Protein AF-Q2RU77-F1 (afdb_monomer)

Organism: Rhodospirillum rubrum (strain ATCC 11170 / ATH 1.1.1 / DSM 467 / LMG 4362 / NCIMB 8255 / S1) (NCBI:txid269796)

InterPro domains:
  IPR004291 Transposase IS66, central domain [PF03050] (5-109)

Mean predicted aligned error: 4.93 Å

Secondary structure (DSSP, 8-state):
-EE-SS-EE----SS--HHHHHHHHTT---SEEEE-S-GGGTTSSSEEEE-HHHHHHHHHHHHHTT--SHHHHHHHHHHHHHHHHTTGGGS-HHHHHHHHHHHHHHHHHHHHS--SSHHHHHHHHHHHHHHS------

Nearest PDB structures (foldseek):
  8gl8-assembly1_G  TM=4.871E-01  e=8.731E+00  Flavobacterium johnsoniae

pLDDT: mean 91.07, std 12.66, range [32.06, 98.56]

Sequence (138 aa):
MFISDQAVLHEIAPRRAKSVAETMLNGHRPEIWVSDRYAGQQDLARVHQVCLAHVLRDVQYAIDSGDTVVAPKIRDHLRWAIRVGKRRSDLKNSTLAAYAAKAERRLDALVGHPAAHPAGRLLQRQIKAWGAPSSSSS

Structure (mmCIF, N/CA/C/O backbone):
data_AF-Q2RU77-F1
#
_entry.id   AF-Q2RU77-F1
#
loop_
_atom_site.group_PDB
_atom_site.id
_atom_site.type_symbol
_atom_site.label_atom_id
_atom_site.label_alt_id
_atom_site.label_comp_id
_atom_site.label_asym_id
_atom_site.label_entity_id
_atom_site.label_seq_id
_atom_site.pdbx_PDB_ins_code
_atom_site.Cartn_x
_atom_site.Cartn_y
_atom_site.Cartn_z
_atom_site.occupancy
_atom_site.B_iso_or_equiv
_atom_site.auth_seq_id
_atom_site.auth_comp_id
_atom_site.auth_asym_id
_atom_site.auth_atom_id
_atom_site.pdbx_PDB_model_num
ATOM 1 N N . MET A 1 1 ? -19.711 -2.201 -3.505 1.00 88.38 1 MET A N 1
ATOM 2 C CA . MET A 1 1 ? -19.772 -2.921 -2.218 1.00 88.38 1 MET A CA 1
ATOM 3 C C . MET A 1 1 ? -19.088 -2.067 -1.173 1.00 88.38 1 MET A C 1
ATOM 5 O O . MET A 1 1 ? -17.966 -1.633 -1.411 1.00 88.38 1 MET A O 1
ATOM 9 N N . PHE A 1 2 ? -19.766 -1.837 -0.059 1.00 92.2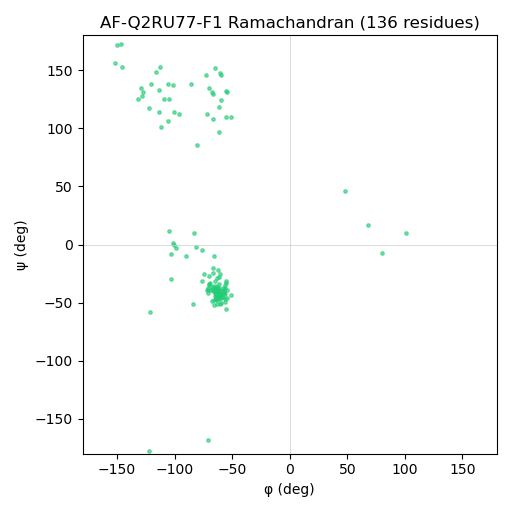5 2 PHE A N 1
ATOM 10 C CA . PHE A 1 2 ? -19.243 -1.162 1.120 1.00 92.25 2 PHE A CA 1
ATOM 11 C C . PHE A 1 2 ? -19.336 -2.130 2.296 1.00 92.25 2 PHE A C 1
ATOM 13 O O . PHE A 1 2 ? -20.323 -2.856 2.405 1.00 92.25 2 PHE A O 1
ATOM 20 N N . ILE A 1 3 ? -18.304 -2.178 3.133 1.00 93.06 3 ILE A N 1
ATOM 21 C CA . ILE A 1 3 ? -18.224 -3.109 4.261 1.00 93.06 3 ILE A CA 1
ATOM 22 C C . ILE A 1 3 ? -17.890 -2.315 5.518 1.00 93.06 3 ILE A C 1
ATOM 24 O O . ILE A 1 3 ? -16.972 -1.494 5.501 1.00 93.06 3 ILE A O 1
ATOM 28 N N . SER A 1 4 ? -18.602 -2.613 6.598 1.00 92.56 4 SER A N 1
ATOM 29 C CA . SER A 1 4 ? -18.219 -2.294 7.968 1.00 92.56 4 SER A CA 1
ATOM 30 C C . SER A 1 4 ? -18.140 -3.578 8.798 1.00 92.56 4 SER A C 1
ATOM 32 O O . SER A 1 4 ? -18.335 -4.685 8.298 1.00 92.56 4 SER A O 1
ATOM 34 N N . ASP A 1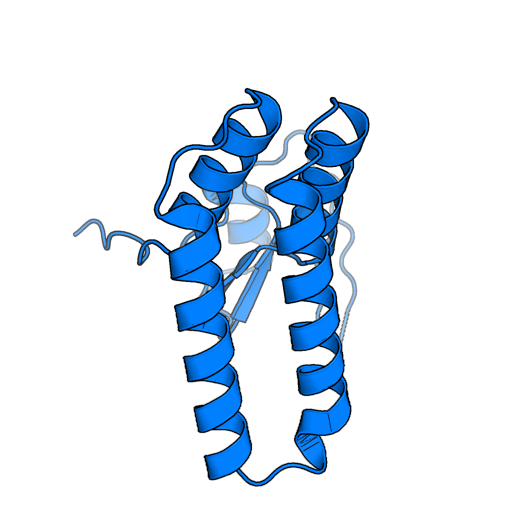 5 ? -17.844 -3.432 10.080 1.00 91.94 5 ASP A N 1
ATOM 35 C CA . ASP A 1 5 ? -17.956 -4.495 11.077 1.00 91.94 5 ASP A CA 1
ATOM 36 C C . ASP A 1 5 ? -19.411 -4.937 11.333 1.00 91.94 5 ASP A C 1
ATOM 38 O O . ASP A 1 5 ? -19.630 -6.042 11.820 1.00 91.94 5 ASP A O 1
ATOM 42 N N . GLN A 1 6 ? -20.395 -4.101 10.981 1.00 93.75 6 GLN A N 1
ATOM 43 C CA . GLN A 1 6 ? -21.821 -4.354 11.216 1.00 93.75 6 GLN A CA 1
ATOM 44 C C . GLN A 1 6 ? -22.585 -4.803 9.966 1.00 93.75 6 GLN A C 1
ATOM 46 O O . GLN A 1 6 ? -23.592 -5.500 10.076 1.00 93.75 6 GLN A O 1
ATOM 51 N N . ALA A 1 7 ? -22.163 -4.376 8.772 1.00 93.69 7 ALA A N 1
ATOM 52 C CA . ALA A 1 7 ? -22.956 -4.575 7.565 1.00 93.69 7 ALA A CA 1
ATOM 53 C C . ALA A 1 7 ? -22.119 -4.672 6.288 1.00 93.69 7 ALA A C 1
ATOM 55 O O . ALA A 1 7 ? -21.022 -4.123 6.171 1.00 93.69 7 ALA A O 1
ATOM 56 N N . VAL A 1 8 ? -22.711 -5.320 5.283 1.00 95.94 8 VAL A N 1
ATOM 57 C CA . VAL A 1 8 ? -22.222 -5.322 3.904 1.00 95.94 8 VAL A CA 1
ATOM 58 C C . VAL A 1 8 ? -23.320 -4.777 2.999 1.00 95.94 8 VAL A C 1
ATOM 60 O O . VAL A 1 8 ? -24.383 -5.379 2.868 1.00 95.94 8 VAL A O 1
ATOM 63 N N . LEU A 1 9 ? -23.049 -3.650 2.342 1.00 93.81 9 LEU A N 1
ATOM 64 C CA . LEU A 1 9 ? -23.961 -3.014 1.397 1.00 93.81 9 LEU A CA 1
ATOM 65 C C . LEU A 1 9 ? -23.495 -3.250 -0.041 1.00 93.81 9 LEU A C 1
ATOM 67 O O . LEU A 1 9 ? -22.376 -2.894 -0.430 1.00 93.81 9 LEU A O 1
ATOM 71 N N . HIS A 1 10 ? -24.386 -3.804 -0.856 1.00 93.44 10 HIS A N 1
ATOM 72 C CA . HIS A 1 10 ? -24.195 -3.951 -2.292 1.00 93.44 10 HIS A CA 1
ATOM 73 C C . HIS A 1 10 ? -25.054 -2.928 -3.026 1.00 93.44 10 HIS A C 1
ATOM 75 O O . HIS A 1 10 ? -26.266 -3.075 -3.119 1.00 93.44 10 HIS A O 1
ATOM 81 N N . GLU A 1 11 ? -24.404 -1.903 -3.563 1.00 90.31 11 GLU A N 1
ATOM 82 C CA . GLU A 1 11 ? -25.032 -0.923 -4.440 1.00 90.31 11 GLU A CA 1
ATOM 83 C C . GLU A 1 11 ? -24.520 -1.135 -5.866 1.00 90.31 11 GLU A C 1
ATOM 85 O O . GLU A 1 11 ? -23.305 -1.167 -6.101 1.00 90.31 11 GLU A O 1
ATOM 90 N N . ILE A 1 12 ? -25.450 -1.313 -6.804 1.00 91.56 12 ILE A N 1
ATOM 91 C CA . 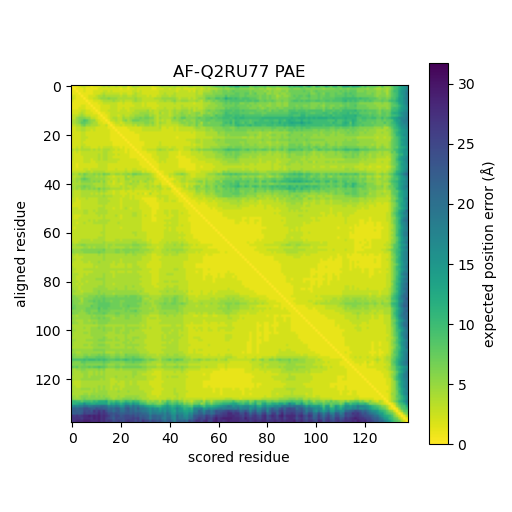ILE A 1 12 ? -25.157 -1.389 -8.233 1.00 91.56 12 ILE A CA 1
ATOM 92 C C . ILE A 1 12 ? -25.378 0.007 -8.806 1.00 91.56 12 ILE A C 1
ATOM 94 O O . ILE A 1 12 ? -26.507 0.484 -8.872 1.00 91.56 12 ILE A O 1
ATOM 98 N N . ALA A 1 13 ? -24.293 0.649 -9.231 1.00 90.38 13 ALA A N 1
ATOM 99 C CA . ALA A 1 13 ? -24.323 1.963 -9.859 1.00 90.38 13 ALA A CA 1
ATOM 100 C C . ALA A 1 13 ? -23.818 1.871 -11.312 1.00 90.38 13 ALA A C 1
ATOM 102 O O . ALA A 1 13 ? -22.909 1.082 -11.583 1.00 90.38 13 ALA A O 1
ATOM 103 N N . PRO A 1 14 ? -24.319 2.709 -12.243 1.00 90.69 14 PRO A N 1
ATOM 104 C CA . PRO A 1 14 ? -23.888 2.690 -13.648 1.00 90.69 14 PRO A CA 1
ATOM 105 C C . PRO A 1 14 ? -22.397 2.986 -13.845 1.00 90.69 14 PRO A C 1
ATOM 107 O O . PRO A 1 14 ? -21.800 2.607 -14.848 1.00 90.69 14 PRO A O 1
ATOM 110 N N . ARG A 1 15 ? -21.793 3.709 -12.899 1.00 86.69 15 ARG A N 1
ATOM 111 C CA . ARG A 1 15 ? -20.384 4.091 -12.927 1.00 86.69 15 ARG A CA 1
ATOM 112 C C . ARG A 1 15 ? -19.804 4.111 -11.530 1.00 86.69 15 ARG A C 1
ATOM 114 O O . ARG A 1 15 ? -20.480 4.415 -10.549 1.00 86.69 15 ARG A O 1
ATOM 121 N N . ARG A 1 16 ? -18.497 3.891 -11.471 1.00 83.69 16 ARG A N 1
ATOM 122 C CA . ARG A 1 16 ? -17.713 4.058 -10.258 1.00 83.69 16 ARG A CA 1
ATOM 123 C C . ARG A 1 16 ? -17.377 5.534 -10.048 1.00 83.69 16 ARG A C 1
ATOM 125 O O . ARG A 1 16 ? -16.333 6.007 -10.486 1.00 83.69 16 ARG A O 1
ATOM 132 N N . ALA A 1 17 ? -18.290 6.259 -9.416 1.00 88.06 17 ALA A N 1
ATOM 133 C CA . ALA A 1 17 ? -18.156 7.689 -9.178 1.00 88.06 17 ALA A CA 1
ATOM 134 C C . ALA A 1 17 ? -18.001 8.027 -7.696 1.00 88.06 17 ALA A C 1
ATOM 136 O O . ALA A 1 17 ? -18.534 7.321 -6.842 1.00 88.06 17 ALA A O 1
ATOM 137 N N . LYS A 1 18 ? -17.329 9.150 -7.411 1.00 88.94 18 LYS A N 1
ATOM 138 C CA . LYS A 1 18 ? -17.230 9.725 -6.060 1.00 88.94 18 LYS A CA 1
ATOM 139 C C . LYS A 1 18 ? -18.604 9.880 -5.398 1.00 88.94 18 LYS A C 1
ATOM 141 O O . LYS A 1 18 ? -18.772 9.452 -4.261 1.00 88.94 18 LYS A O 1
ATOM 146 N N . SER A 1 19 ? -19.588 10.361 -6.160 1.00 91.31 19 SER A N 1
ATOM 147 C CA . SER A 1 19 ? -20.959 10.579 -5.689 1.00 91.31 19 SER A CA 1
ATOM 148 C C . SER A 1 19 ? -21.609 9.330 -5.091 1.00 91.31 19 SER A C 1
ATOM 150 O O . SER A 1 19 ? -22.385 9.453 -4.161 1.00 91.31 19 SER A O 1
ATOM 152 N N . VAL A 1 20 ? -21.273 8.125 -5.570 1.00 92.56 20 VAL A N 1
ATOM 153 C CA . VAL A 1 20 ? -21.818 6.872 -5.013 1.00 92.56 20 VAL A CA 1
ATOM 154 C C . VAL A 1 20 ? -21.367 6.695 -3.562 1.00 92.56 20 VAL A C 1
ATOM 156 O O . VAL A 1 20 ? -22.164 6.380 -2.687 1.00 92.56 20 VAL A O 1
ATOM 159 N N . ALA A 1 21 ? -20.084 6.945 -3.285 1.00 92.31 21 ALA A N 1
ATOM 160 C CA . ALA A 1 21 ? -19.557 6.856 -1.929 1.00 92.31 21 ALA A CA 1
ATOM 161 C C . ALA A 1 21 ? -20.062 8.007 -1.042 1.00 92.31 21 ALA A C 1
ATOM 163 O O . ALA A 1 21 ? -20.396 7.768 0.110 1.00 92.31 21 ALA A O 1
ATOM 164 N N . GLU A 1 22 ? -20.166 9.230 -1.569 1.00 92.62 22 GLU A N 1
ATOM 165 C CA . GLU A 1 22 ? -20.709 10.377 -0.821 1.00 92.62 22 GLU A CA 1
ATOM 166 C C . GLU A 1 22 ? -22.184 10.175 -0.444 1.00 92.62 22 GLU A C 1
ATOM 168 O O . GLU A 1 22 ? -22.560 10.408 0.703 1.00 92.62 22 GLU A O 1
ATOM 173 N N . THR A 1 23 ? -23.010 9.686 -1.376 1.00 93.31 23 THR A N 1
ATOM 174 C CA . THR A 1 23 ? -24.417 9.356 -1.116 1.00 93.31 23 THR A CA 1
ATOM 175 C C . THR A 1 23 ? -24.543 8.245 -0.080 1.00 93.31 23 THR A C 1
ATOM 177 O O . THR A 1 23 ? -25.330 8.382 0.851 1.00 93.31 23 THR A O 1
ATOM 180 N N . MET A 1 24 ? -23.745 7.179 -0.196 1.00 92.69 24 MET A N 1
ATOM 181 C CA . MET A 1 24 ? -23.748 6.086 0.780 1.00 92.69 24 MET A CA 1
ATOM 182 C C . MET A 1 24 ? -23.342 6.557 2.181 1.00 92.69 24 MET A C 1
ATOM 184 O O . MET A 1 24 ? -23.943 6.137 3.169 1.00 92.69 24 MET A O 1
ATOM 188 N N . LEU A 1 25 ? -22.349 7.444 2.272 1.00 93.00 25 LEU A N 1
ATOM 189 C CA . LEU A 1 25 ? -21.905 8.014 3.541 1.00 93.00 25 LEU A CA 1
ATOM 190 C C . LEU A 1 25 ? -22.934 8.979 4.143 1.00 93.00 25 LEU A C 1
ATOM 192 O O . LEU A 1 25 ? -22.973 9.122 5.360 1.00 93.00 25 LEU A O 1
ATOM 196 N N . ASN A 1 26 ? -23.771 9.630 3.329 1.00 94.06 26 ASN A N 1
ATOM 197 C CA . ASN A 1 26 ? -24.849 10.521 3.774 1.00 94.06 26 ASN A CA 1
ATOM 198 C C . ASN A 1 26 ? -24.397 11.550 4.837 1.00 94.06 26 ASN A C 1
ATOM 200 O O . ASN A 1 26 ? -25.016 11.718 5.887 1.00 94.06 26 ASN A O 1
ATOM 204 N N . GLY A 1 27 ? -23.252 12.193 4.594 1.00 92.31 27 GLY A N 1
ATOM 205 C CA . GLY A 1 27 ? -22.652 13.168 5.513 1.00 92.31 27 GLY A CA 1
ATOM 206 C C . GLY A 1 27 ? -21.861 12.569 6.684 1.00 92.31 27 GLY A C 1
ATOM 207 O O . GLY A 1 27 ? -21.176 13.309 7.388 1.00 92.31 27 GLY A O 1
ATOM 208 N N . HIS A 1 28 ? -21.882 11.249 6.886 1.00 92.69 28 HIS A N 1
ATOM 209 C CA . HIS A 1 28 ? -21.007 10.584 7.847 1.00 92.69 28 HIS A CA 1
ATOM 210 C C . HIS A 1 28 ? -19.549 10.605 7.370 1.00 92.69 28 HIS A C 1
ATOM 212 O O . HIS A 1 28 ? -19.251 10.274 6.222 1.00 92.69 28 HIS A O 1
ATOM 218 N N . ARG A 1 29 ? -18.619 10.936 8.274 1.00 92.69 29 ARG A N 1
ATOM 219 C CA . ARG A 1 29 ? -17.177 10.904 8.004 1.00 92.69 29 ARG A CA 1
ATOM 220 C C . ARG A 1 29 ? -16.512 9.793 8.825 1.00 92.69 29 ARG A C 1
ATOM 222 O O . ARG A 1 29 ? -16.270 10.006 10.014 1.00 92.69 29 ARG A O 1
ATOM 229 N N . PRO A 1 30 ? -16.196 8.630 8.228 1.00 92.81 30 PRO A N 1
ATOM 230 C CA . PRO A 1 30 ? -15.545 7.548 8.949 1.00 92.81 30 PRO A CA 1
ATOM 231 C C . PRO A 1 30 ? -14.142 7.943 9.415 1.00 92.81 30 PRO A C 1
ATOM 233 O O . PRO A 1 30 ? -13.440 8.746 8.790 1.00 92.81 30 PRO A O 1
ATOM 236 N N . GLU A 1 31 ? -13.698 7.332 10.513 1.00 93.31 31 GLU A N 1
ATOM 237 C CA . GLU A 1 31 ? -12.327 7.518 10.988 1.00 93.31 31 GLU A CA 1
ATOM 238 C C . GLU A 1 31 ? -11.305 6.956 9.999 1.00 93.31 31 GLU A C 1
ATOM 240 O O . GLU A 1 31 ? -10.266 7.574 9.767 1.00 93.31 31 GLU A O 1
ATOM 245 N N . ILE A 1 32 ? -11.611 5.795 9.413 1.00 92.19 32 ILE A N 1
ATOM 246 C CA . ILE A 1 32 ? -10.748 5.078 8.479 1.00 92.19 32 ILE A CA 1
ATOM 247 C C . ILE A 1 32 ? -11.573 4.688 7.254 1.00 92.19 32 ILE A C 1
ATOM 249 O O . ILE A 1 32 ? -12.589 4.007 7.375 1.00 92.19 32 ILE A O 1
ATOM 253 N N . TRP A 1 33 ? -11.104 5.071 6.068 1.00 93.06 33 TRP A N 1
ATOM 254 C CA . TRP A 1 33 ? -11.655 4.619 4.793 1.00 93.06 33 TRP A CA 1
ATOM 255 C C . TRP A 1 33 ? -10.639 3.764 4.053 1.00 93.06 33 TRP A C 1
ATOM 257 O O . TRP A 1 33 ? -9.589 4.253 3.629 1.00 93.06 33 TRP A O 1
ATOM 267 N N . VAL A 1 34 ? -10.963 2.480 3.885 1.00 93.19 34 VAL A N 1
ATOM 268 C CA . VAL A 1 34 ? -10.150 1.541 3.112 1.00 93.19 34 VAL A CA 1
ATOM 269 C C . VAL A 1 34 ? -10.774 1.368 1.738 1.00 93.19 34 VAL A C 1
ATOM 271 O O . VAL A 1 34 ? -11.865 0.821 1.601 1.00 93.19 34 VAL A O 1
ATOM 274 N N . SER A 1 35 ? -10.082 1.812 0.700 1.00 92.12 35 SER A N 1
ATOM 275 C CA . SER A 1 35 ? -10.568 1.702 -0.677 1.00 92.12 35 SER A CA 1
ATOM 276 C C . SER A 1 35 ? -9.420 1.482 -1.645 1.00 92.12 35 SER A C 1
ATOM 278 O O . SER A 1 35 ? -8.255 1.488 -1.256 1.00 92.12 35 SER A O 1
ATOM 280 N N . ASP A 1 36 ? -9.714 1.218 -2.913 1.00 88.94 36 ASP A N 1
ATOM 281 C CA . ASP A 1 36 ? -8.647 1.219 -3.909 1.00 88.94 36 ASP A CA 1
ATOM 282 C C . ASP A 1 36 ? -8.131 2.647 -4.202 1.00 88.94 36 ASP A C 1
ATOM 284 O O . ASP A 1 36 ? -8.396 3.601 -3.477 1.00 88.94 36 ASP A O 1
ATOM 288 N N . ARG A 1 37 ? -7.341 2.792 -5.267 1.00 81.06 37 ARG A N 1
ATOM 289 C CA . ARG A 1 37 ? -6.633 4.030 -5.615 1.00 81.06 37 ARG A CA 1
ATOM 290 C C . ARG A 1 37 ? -7.451 5.062 -6.384 1.00 81.06 37 ARG A C 1
ATOM 292 O O . ARG A 1 37 ? -6.872 6.001 -6.924 1.00 81.06 37 ARG A O 1
ATOM 299 N N . TYR A 1 38 ? -8.756 4.884 -6.521 1.00 86.12 38 TYR A N 1
ATOM 300 C CA . TYR A 1 38 ? -9.579 5.869 -7.207 1.00 86.12 38 TYR A CA 1
ATOM 301 C C . TYR A 1 38 ? -9.522 7.209 -6.483 1.00 86.12 38 TYR A C 1
ATOM 303 O O . TYR A 1 38 ? -9.948 7.323 -5.337 1.00 86.12 38 TYR A O 1
ATOM 311 N N . ALA A 1 39 ? -9.016 8.227 -7.181 1.00 81.56 39 ALA A N 1
ATOM 312 C CA . ALA A 1 39 ? -8.821 9.563 -6.629 1.00 81.56 39 ALA A CA 1
ATOM 313 C C . ALA A 1 39 ? -10.113 10.149 -6.039 1.00 81.56 39 ALA A C 1
ATOM 315 O O . ALA A 1 39 ? -10.071 10.812 -5.012 1.00 81.56 39 ALA A O 1
ATOM 316 N N . GLY A 1 40 ? -11.276 9.824 -6.616 1.00 83.75 40 GLY A N 1
ATOM 317 C CA . GLY A 1 40 ? -12.567 10.265 -6.088 1.00 83.75 40 GLY A CA 1
ATOM 318 C C . GLY A 1 40 ? -12.935 9.686 -4.716 1.00 83.75 40 GLY A C 1
ATOM 319 O O . GLY A 1 40 ? -13.909 10.130 -4.133 1.00 83.75 40 GLY A O 1
ATOM 320 N N . GLN A 1 41 ? -12.200 8.702 -4.195 1.00 84.62 41 GLN A N 1
ATOM 321 C CA . GLN A 1 41 ? -12.383 8.169 -2.839 1.00 84.62 41 GLN A CA 1
ATOM 322 C C . GLN A 1 41 ? -11.351 8.699 -1.834 1.00 84.62 41 GLN A C 1
ATOM 324 O O . GLN A 1 41 ? -11.391 8.318 -0.663 1.00 84.62 41 GLN A O 1
ATOM 329 N N . GLN A 1 42 ? -10.447 9.578 -2.273 1.00 81.00 42 GLN A N 1
ATOM 330 C CA . GLN A 1 42 ? -9.567 10.322 -1.378 1.00 81.00 42 GLN A CA 1
ATOM 331 C C . GLN A 1 42 ? -10.389 11.405 -0.652 1.00 81.00 42 GLN A C 1
ATOM 333 O O . GLN A 1 42 ? -11.347 11.934 -1.213 1.00 81.00 42 GLN A O 1
ATOM 338 N N . ASP A 1 43 ? -10.039 11.687 0.606 1.00 84.25 43 ASP A N 1
ATOM 339 C CA . ASP A 1 43 ? -10.707 12.658 1.500 1.00 84.25 43 ASP A CA 1
ATOM 340 C C . ASP A 1 43 ? -12.136 12.308 1.981 1.00 84.25 43 ASP A C 1
ATOM 342 O O . ASP A 1 43 ? -12.860 13.135 2.528 1.00 84.25 43 ASP A O 1
ATOM 346 N N . LEU A 1 44 ? -12.554 11.044 1.872 1.00 88.38 44 LEU A N 1
ATOM 347 C CA . LEU A 1 44 ? -13.830 10.592 2.454 1.00 88.38 44 LEU A CA 1
ATOM 348 C C . LEU A 1 44 ? -13.755 10.279 3.962 1.00 88.38 44 LEU A C 1
ATOM 350 O O . LEU A 1 44 ? -14.760 9.918 4.565 1.00 88.38 44 LEU A O 1
ATOM 354 N N . ALA A 1 45 ? -12.580 10.389 4.587 1.00 91.94 45 ALA A N 1
ATOM 355 C CA . ALA A 1 45 ? -12.340 10.012 5.982 1.00 91.94 45 ALA A CA 1
ATOM 356 C C . ALA A 1 45 ? -11.242 10.851 6.630 1.00 91.94 45 ALA A C 1
ATOM 358 O O . ALA A 1 45 ? -10.539 11.598 5.954 1.00 91.94 45 ALA A O 1
ATOM 359 N N . ARG A 1 46 ? -11.072 10.693 7.949 1.00 89.75 46 ARG A N 1
ATOM 360 C CA . ARG A 1 46 ? -9.916 11.248 8.672 1.00 89.75 46 ARG A CA 1
ATOM 361 C C . ARG A 1 46 ? -8.608 10.575 8.251 1.00 89.75 46 ARG A C 1
ATOM 363 O O . ARG A 1 46 ? -7.581 11.236 8.151 1.00 89.75 46 ARG A O 1
ATOM 370 N N . VAL A 1 47 ? -8.645 9.264 8.021 1.00 90.38 47 VAL A N 1
ATOM 371 C CA . VAL A 1 47 ? -7.512 8.473 7.539 1.00 90.38 47 VAL A CA 1
ATOM 372 C C . VAL A 1 47 ? -7.951 7.672 6.322 1.00 90.38 47 VAL A C 1
ATOM 374 O O . VAL A 1 47 ? -8.934 6.934 6.370 1.00 90.38 47 VAL A O 1
ATOM 377 N N . HIS A 1 48 ? -7.200 7.784 5.231 1.00 90.12 48 HIS A N 1
ATOM 378 C CA . HIS A 1 48 ? -7.365 6.926 4.062 1.00 90.12 48 HIS A CA 1
ATOM 379 C C . HIS A 1 48 ? -6.289 5.845 4.051 1.00 90.12 48 HIS A C 1
ATOM 381 O O . HIS A 1 48 ? -5.119 6.116 4.312 1.00 90.12 48 HIS A O 1
ATOM 387 N N . GLN A 1 49 ? -6.685 4.615 3.737 1.00 90.50 49 GLN A N 1
ATOM 388 C CA . GLN A 1 49 ? -5.759 3.519 3.494 1.00 90.50 49 GLN A CA 1
ATOM 389 C C . GLN A 1 49 ? -6.080 2.878 2.146 1.00 90.50 49 GLN A C 1
ATOM 391 O O . GLN A 1 49 ? -7.216 2.480 1.880 1.00 90.50 49 GLN A O 1
ATOM 396 N N . VAL A 1 50 ? -5.058 2.677 1.314 1.00 91.69 50 VAL A N 1
ATOM 397 C CA . VAL A 1 50 ? -5.223 1.852 0.116 1.00 91.69 50 VAL A CA 1
ATOM 398 C C . VAL A 1 50 ? -5.448 0.397 0.527 1.00 91.69 50 VAL A C 1
ATOM 400 O O . VAL A 1 50 ? -4.719 -0.177 1.342 1.00 91.69 50 VAL A O 1
ATOM 403 N N . CYS A 1 51 ? -6.478 -0.215 -0.046 1.00 92.56 51 CYS A N 1
ATOM 404 C CA . CYS A 1 51 ? -6.858 -1.586 0.224 1.00 92.56 51 CYS A CA 1
ATOM 405 C C . CYS A 1 51 ? -5.709 -2.536 -0.125 1.00 92.56 51 CYS A C 1
ATOM 407 O O . CYS A 1 51 ? -5.227 -2.577 -1.261 1.00 92.56 51 CYS A O 1
ATOM 409 N N . LEU A 1 52 ? -5.308 -3.346 0.859 1.00 92.62 52 LEU A N 1
ATOM 410 C CA . LEU A 1 52 ? -4.174 -4.260 0.748 1.00 92.62 52 LEU A CA 1
ATOM 411 C C . LEU A 1 52 ? -4.312 -5.227 -0.438 1.00 92.62 52 LEU A C 1
ATOM 413 O O . LEU A 1 52 ? -3.318 -5.538 -1.083 1.00 92.62 52 LEU A O 1
ATOM 417 N N . ALA A 1 53 ? -5.527 -5.672 -0.770 1.00 93.50 53 ALA A N 1
ATOM 418 C CA . ALA A 1 53 ? -5.754 -6.555 -1.915 1.00 93.50 53 ALA A CA 1
ATOM 419 C C . ALA A 1 53 ? -5.374 -5.894 -3.253 1.00 93.50 53 ALA A C 1
ATOM 421 O O . ALA A 1 53 ? -4.806 -6.548 -4.127 1.00 93.50 53 ALA A O 1
ATOM 422 N N . HIS A 1 54 ? -5.637 -4.592 -3.404 1.00 93.19 54 HIS A N 1
ATOM 423 C CA . HIS A 1 54 ? -5.240 -3.840 -4.594 1.00 93.19 54 HIS 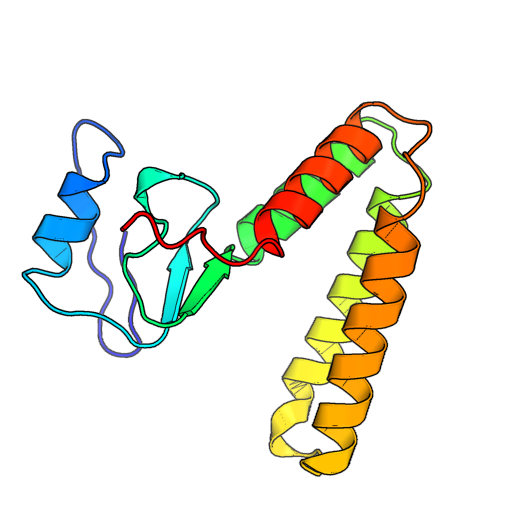A CA 1
ATOM 424 C C . HIS A 1 54 ? -3.727 -3.623 -4.636 1.00 93.19 54 HIS A C 1
ATOM 426 O O . HIS A 1 54 ? -3.119 -3.855 -5.677 1.00 93.19 54 HIS A O 1
ATOM 432 N N . VAL A 1 55 ? -3.113 -3.301 -3.491 1.00 94.25 55 VAL A N 1
ATOM 433 C CA . VAL A 1 55 ? -1.649 -3.212 -3.367 1.00 94.25 55 VAL A CA 1
ATOM 434 C C . VAL A 1 55 ? -0.983 -4.524 -3.788 1.00 94.25 55 VAL A C 1
ATOM 436 O O . VAL A 1 55 ? -0.068 -4.522 -4.606 1.00 94.25 55 VAL A O 1
ATOM 439 N N . LEU A 1 56 ? -1.450 -5.661 -3.264 1.00 95.50 56 LEU A N 1
ATOM 440 C CA . LEU A 1 56 ? -0.896 -6.976 -3.591 1.00 95.50 56 LEU A CA 1
ATOM 441 C C . LEU A 1 56 ? -1.072 -7.327 -5.073 1.00 95.50 56 LEU A C 1
ATOM 443 O O . LEU A 1 56 ? -0.174 -7.932 -5.655 1.00 95.50 56 LEU A O 1
ATOM 447 N N . ARG A 1 57 ? -2.185 -6.917 -5.692 1.00 96.31 57 ARG A N 1
ATOM 448 C CA . ARG A 1 57 ? -2.418 -7.105 -7.128 1.00 96.31 57 ARG A CA 1
ATOM 449 C C . ARG A 1 57 ? -1.426 -6.309 -7.978 1.00 96.31 57 ARG A C 1
ATOM 451 O O . ARG A 1 57 ? -0.874 -6.871 -8.914 1.00 96.31 57 ARG A O 1
ATOM 458 N N . ASP A 1 58 ? -1.164 -5.046 -7.642 1.00 96.25 58 ASP A N 1
ATOM 459 C CA . ASP A 1 58 ? -0.177 -4.223 -8.361 1.00 96.25 58 ASP A CA 1
ATOM 460 C C . ASP A 1 58 ? 1.245 -4.788 -8.228 1.00 96.25 58 ASP A C 1
ATOM 462 O O . ASP A 1 58 ? 2.015 -4.812 -9.189 1.00 96.25 58 ASP A O 1
ATOM 466 N N . VAL A 1 59 ? 1.587 -5.284 -7.034 1.00 97.81 59 VAL A N 1
ATOM 467 C CA . VAL A 1 59 ? 2.867 -5.953 -6.781 1.00 97.81 59 VAL A CA 1
ATOM 468 C C . VAL A 1 59 ? 2.992 -7.220 -7.622 1.00 97.81 59 VAL A C 1
ATOM 470 O O . VAL A 1 59 ? 4.017 -7.414 -8.271 1.00 97.81 59 VAL A O 1
ATOM 473 N N . GLN A 1 60 ? 1.958 -8.065 -7.637 1.00 98.38 60 GLN A N 1
ATOM 474 C CA . GLN A 1 60 ? 1.967 -9.297 -8.420 1.00 98.38 60 GLN A CA 1
ATOM 475 C C . GLN A 1 60 ? 2.049 -9.003 -9.921 1.00 98.38 60 GLN A C 1
ATOM 477 O O . GLN A 1 60 ? 2.878 -9.595 -10.599 1.00 98.38 60 GLN A O 1
ATOM 482 N N . TYR A 1 61 ? 1.306 -8.009 -10.415 1.00 98.19 61 TYR A N 1
ATOM 483 C CA . TYR A 1 61 ? 1.390 -7.573 -11.809 1.00 98.19 61 TYR A CA 1
ATOM 484 C C . TYR A 1 61 ? 2.815 -7.172 -12.211 1.00 98.19 61 TYR A C 1
ATOM 486 O O . TYR A 1 61 ? 3.284 -7.540 -13.286 1.00 98.19 61 TYR A O 1
ATOM 494 N N . ALA A 1 62 ? 3.532 -6.436 -11.355 1.00 98.38 62 ALA A N 1
ATOM 495 C CA . ALA A 1 62 ? 4.905 -6.043 -11.652 1.00 98.38 62 ALA A CA 1
ATOM 496 C C . ALA A 1 62 ? 5.865 -7.247 -11.704 1.00 98.38 62 ALA A C 1
ATOM 498 O O . ALA A 1 62 ? 6.739 -7.266 -12.571 1.00 98.38 62 ALA A O 1
ATOM 499 N N . ILE A 1 63 ? 5.673 -8.248 -10.834 1.00 98.56 63 ILE A N 1
ATOM 500 C CA . ILE A 1 63 ? 6.413 -9.523 -10.865 1.00 98.56 63 ILE A CA 1
ATOM 501 C C . ILE A 1 63 ? 6.119 -10.275 -12.165 1.00 98.56 63 ILE A C 1
ATOM 503 O O . ILE A 1 63 ? 7.049 -10.647 -12.873 1.00 98.56 63 ILE A O 1
ATOM 507 N N . ASP A 1 64 ? 4.840 -10.447 -12.499 1.00 98.56 64 ASP A N 1
ATOM 508 C CA . ASP A 1 64 ? 4.400 -11.170 -13.698 1.00 98.56 64 ASP A CA 1
ATOM 509 C C . ASP A 1 64 ? 4.866 -10.471 -14.984 1.00 98.56 64 ASP A C 1
ATOM 511 O O . ASP A 1 64 ? 5.131 -11.116 -15.993 1.00 98.56 64 ASP A O 1
ATOM 515 N N . SER A 1 65 ? 5.038 -9.147 -14.932 1.00 98.44 65 SER A N 1
ATOM 516 C CA . SER A 1 65 ? 5.600 -8.346 -16.023 1.00 98.44 65 SER A CA 1
ATOM 517 C C . SER A 1 65 ? 7.124 -8.465 -16.160 1.00 98.44 65 SER A C 1
ATOM 519 O O . SER A 1 65 ? 7.679 -7.859 -17.070 1.00 98.44 65 SER A O 1
ATOM 521 N N . GLY A 1 66 ? 7.813 -9.180 -15.265 1.00 97.88 66 GLY A N 1
ATOM 522 C CA . GLY A 1 66 ? 9.262 -9.399 -15.326 1.00 97.88 66 GLY A CA 1
ATOM 523 C C . GLY A 1 66 ? 10.107 -8.518 -14.400 1.00 97.88 66 GLY A C 1
ATOM 524 O O . GLY A 1 66 ? 11.334 -8.538 -14.499 1.00 97.88 66 GLY A O 1
ATOM 525 N N . ASP A 1 67 ? 9.510 -7.759 -13.471 1.00 98.31 67 ASP A N 1
ATOM 526 C CA . ASP A 1 67 ? 10.305 -7.112 -12.422 1.00 98.31 67 ASP A CA 1
ATOM 527 C C . ASP A 1 67 ? 10.812 -8.155 -11.413 1.00 98.31 67 ASP A C 1
ATOM 529 O O . ASP A 1 67 ? 10.052 -8.737 -10.6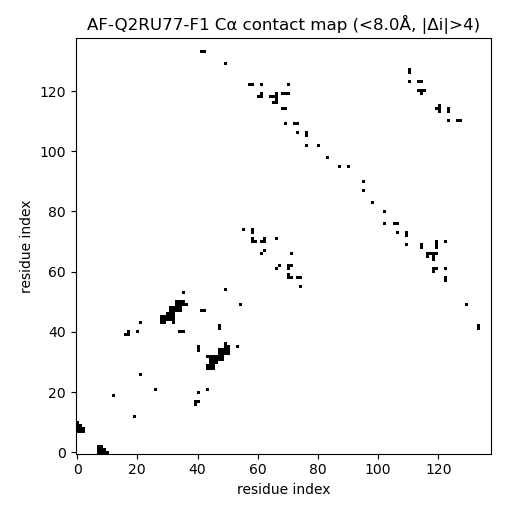38 1.00 98.31 67 ASP A O 1
ATOM 533 N N . THR A 1 68 ? 12.127 -8.367 -11.397 1.00 97.06 68 THR A N 1
ATOM 534 C CA . THR A 1 68 ? 12.789 -9.351 -10.526 1.00 97.06 68 THR A CA 1
ATOM 535 C C . THR A 1 68 ? 13.430 -8.735 -9.282 1.00 97.06 68 THR A C 1
ATOM 537 O O . THR A 1 68 ? 13.996 -9.458 -8.462 1.00 97.06 68 THR A O 1
ATOM 540 N N . VAL A 1 69 ? 13.352 -7.410 -9.104 1.00 96.19 69 VAL A N 1
ATOM 541 C CA . VAL A 1 69 ? 14.126 -6.692 -8.078 1.00 96.19 69 VAL A CA 1
ATOM 542 C C . VAL A 1 69 ? 13.237 -5.938 -7.101 1.00 96.19 69 VAL A C 1
ATOM 544 O O . VAL A 1 69 ? 13.340 -6.154 -5.895 1.00 96.19 69 VAL A O 1
ATOM 547 N N . VAL A 1 70 ? 12.399 -5.023 -7.580 1.00 97.31 70 VAL A N 1
ATOM 548 C CA . VAL A 1 70 ? 11.631 -4.112 -6.725 1.00 97.31 70 VAL A CA 1
ATOM 549 C C . VAL A 1 70 ? 10.355 -4.777 -6.235 1.00 97.31 70 VAL A C 1
ATOM 551 O O . VAL A 1 70 ? 10.109 -4.810 -5.028 1.00 97.31 70 VAL A O 1
ATOM 554 N N . ALA A 1 71 ? 9.558 -5.349 -7.133 1.00 98.06 71 ALA A N 1
ATOM 555 C CA . ALA A 1 71 ? 8.269 -5.930 -6.784 1.00 98.06 71 ALA A CA 1
ATOM 556 C C . ALA A 1 71 ? 8.393 -7.137 -5.829 1.00 98.06 71 ALA A C 1
ATOM 558 O O . ALA A 1 71 ? 7.677 -7.156 -4.820 1.00 98.06 71 ALA A O 1
ATOM 559 N N . PRO A 1 72 ? 9.348 -8.077 -6.007 1.00 98.50 72 PRO A N 1
ATOM 560 C CA . PRO A 1 72 ? 9.586 -9.133 -5.021 1.00 98.50 72 PRO A CA 1
ATOM 561 C C . PRO A 1 72 ? 9.976 -8.593 -3.637 1.00 98.50 72 PRO A C 1
ATOM 563 O O . PRO A 1 72 ? 9.470 -9.077 -2.624 1.00 98.50 72 PRO A O 1
ATOM 566 N N . LYS A 1 73 ? 10.809 -7.544 -3.571 1.00 98.25 73 LYS A N 1
ATOM 567 C CA . LYS A 1 73 ? 11.209 -6.927 -2.296 1.00 98.25 73 LYS A CA 1
ATOM 568 C C . LYS A 1 73 ? 10.049 -6.207 -1.606 1.00 98.25 73 LYS A C 1
ATOM 570 O O . LYS A 1 73 ? 9.913 -6.316 -0.389 1.00 98.25 73 LYS A O 1
ATOM 575 N N . ILE A 1 74 ? 9.189 -5.518 -2.360 1.00 97.75 74 ILE A N 1
ATOM 576 C CA . ILE A 1 74 ? 7.955 -4.923 -1.825 1.00 97.75 74 ILE A CA 1
ATOM 577 C C . ILE A 1 74 ? 7.017 -6.014 -1.297 1.00 97.75 74 ILE A C 1
ATOM 579 O O . ILE A 1 74 ? 6.500 -5.893 -0.186 1.00 97.75 74 ILE A O 1
ATOM 583 N N . ARG A 1 75 ? 6.838 -7.118 -2.032 1.00 98.00 75 ARG A N 1
ATOM 584 C CA . ARG A 1 75 ? 6.048 -8.272 -1.574 1.00 98.00 75 ARG A CA 1
ATOM 585 C C . ARG A 1 75 ? 6.563 -8.812 -0.240 1.00 98.00 75 ARG A C 1
ATOM 587 O O . ARG A 1 75 ? 5.776 -9.053 0.675 1.00 98.00 75 ARG A O 1
ATOM 594 N N . ASP A 1 76 ? 7.871 -8.998 -0.111 1.00 98.25 76 ASP A N 1
ATOM 595 C CA . ASP A 1 76 ? 8.470 -9.541 1.110 1.00 98.25 76 ASP A CA 1
ATOM 596 C C . ASP A 1 76 ? 8.392 -8.548 2.278 1.00 98.25 76 ASP A C 1
ATOM 598 O O . ASP A 1 76 ? 8.139 -8.947 3.421 1.00 98.25 76 ASP A O 1
ATOM 602 N N . HIS A 1 77 ? 8.507 -7.250 1.988 1.00 97.62 77 HIS A N 1
ATOM 603 C CA . HIS A 1 77 ? 8.251 -6.183 2.947 1.00 97.62 77 HIS A CA 1
ATOM 604 C C . HIS A 1 77 ? 6.810 -6.226 3.483 1.00 97.62 77 HIS A C 1
ATOM 606 O O . HIS A 1 77 ? 6.609 -6.269 4.699 1.00 97.62 77 HIS A O 1
ATOM 612 N N . LEU A 1 78 ? 5.815 -6.312 2.593 1.00 96.69 78 LEU A N 1
ATOM 613 C CA . LEU A 1 78 ? 4.400 -6.436 2.955 1.00 96.69 78 LEU A CA 1
ATOM 614 C C . LEU A 1 78 ? 4.139 -7.702 3.775 1.00 96.69 78 LEU A C 1
ATOM 616 O O . LEU A 1 78 ? 3.500 -7.638 4.822 1.00 96.69 78 LEU A O 1
ATOM 620 N N . ARG A 1 79 ? 4.687 -8.854 3.369 1.00 97.81 79 ARG A N 1
ATOM 621 C CA . ARG A 1 79 ? 4.581 -10.112 4.132 1.00 97.81 79 ARG A CA 1
ATOM 622 C C . ARG A 1 79 ? 5.135 -9.975 5.546 1.00 97.81 79 ARG A C 1
ATOM 624 O O . ARG A 1 79 ? 4.567 -10.519 6.493 1.00 97.81 79 ARG A O 1
ATOM 631 N N . TRP A 1 80 ? 6.258 -9.281 5.712 1.00 98.06 80 TRP A N 1
ATOM 632 C CA . TRP A 1 80 ? 6.807 -9.002 7.034 1.00 98.06 80 TRP A CA 1
ATOM 633 C C . TRP A 1 80 ? 5.888 -8.079 7.850 1.00 98.06 80 TRP A C 1
ATOM 635 O O . TRP A 1 80 ? 5.565 -8.429 8.985 1.00 98.06 80 TRP A O 1
ATOM 645 N N . ALA A 1 81 ? 5.408 -6.975 7.273 1.00 96.31 81 ALA A N 1
ATOM 646 C CA . ALA A 1 81 ? 4.508 -6.038 7.949 1.00 96.31 81 ALA A CA 1
ATOM 647 C C . ALA A 1 81 ? 3.179 -6.699 8.364 1.00 96.31 81 ALA A C 1
ATOM 649 O O . ALA A 1 81 ? 2.739 -6.543 9.501 1.00 96.31 81 ALA A O 1
ATOM 650 N N . ILE A 1 82 ? 2.590 -7.532 7.500 1.00 95.94 82 ILE A N 1
ATOM 651 C CA . ILE A 1 82 ? 1.380 -8.314 7.802 1.00 95.94 82 ILE A CA 1
ATOM 652 C C . ILE A 1 82 ? 1.625 -9.263 8.983 1.00 95.94 82 ILE A C 1
ATOM 654 O O . ILE A 1 82 ? 0.798 -9.350 9.888 1.00 95.94 82 ILE A O 1
ATOM 658 N N . ARG A 1 83 ? 2.774 -9.955 9.026 1.00 97.00 83 ARG A N 1
ATOM 659 C CA . ARG A 1 83 ? 3.139 -10.818 10.168 1.00 97.00 83 ARG A CA 1
ATOM 660 C C . ARG A 1 83 ? 3.347 -10.038 11.466 1.00 97.00 83 ARG A C 1
ATOM 662 O O . ARG A 1 83 ? 3.115 -10.584 12.542 1.00 97.00 83 ARG A O 1
ATOM 669 N N . VAL A 1 84 ? 3.805 -8.789 11.394 1.00 96.69 84 VAL A N 1
ATOM 670 C CA . VAL A 1 84 ? 3.841 -7.896 12.560 1.00 96.69 84 VAL A CA 1
ATOM 671 C C . VAL A 1 84 ? 2.418 -7.536 12.989 1.00 96.69 84 VAL A C 1
ATOM 673 O O . VAL A 1 84 ? 2.090 -7.720 14.156 1.00 96.69 84 VAL A O 1
ATOM 676 N N . GLY A 1 85 ? 1.561 -7.119 12.052 1.00 94.94 85 GLY A N 1
ATOM 677 C CA . GLY A 1 85 ? 0.166 -6.763 12.326 1.00 94.94 85 GLY A CA 1
ATOM 678 C C . GLY A 1 85 ? -0.637 -7.894 12.974 1.00 94.94 85 GLY A C 1
ATOM 679 O O . GLY A 1 85 ? -1.375 -7.649 13.921 1.00 94.94 85 GLY A O 1
ATOM 680 N N . LYS A 1 86 ? -0.422 -9.146 12.549 1.00 96.81 86 LYS A N 1
ATOM 681 C CA . LYS A 1 86 ? -1.060 -10.332 13.151 1.00 96.81 86 LYS A CA 1
ATOM 682 C C . LYS A 1 86 ? -0.708 -10.571 14.622 1.00 96.81 86 LYS A C 1
ATOM 684 O O . LYS A 1 86 ? -1.452 -11.260 15.298 1.00 96.81 86 LYS A O 1
ATOM 689 N N . ARG A 1 87 ? 0.414 -10.032 15.104 1.00 96.75 87 ARG A N 1
ATOM 690 C CA . ARG A 1 87 ? 0.880 -10.169 16.496 1.00 96.75 87 ARG A CA 1
ATOM 691 C C . ARG A 1 87 ? 0.657 -8.892 17.301 1.00 96.75 87 ARG A C 1
ATOM 693 O O . ARG A 1 87 ? 1.239 -8.728 18.364 1.00 96.75 87 ARG A O 1
ATOM 700 N N . ARG A 1 88 ? -0.113 -7.934 16.772 1.00 95.44 88 ARG A N 1
ATOM 701 C CA . ARG A 1 88 ? -0.229 -6.592 17.356 1.00 95.44 88 ARG A CA 1
ATOM 702 C C . ARG A 1 88 ? -0.731 -6.615 18.801 1.00 95.44 88 ARG A C 1
ATOM 704 O O . ARG A 1 88 ? -0.230 -5.826 19.591 1.00 95.44 88 ARG A O 1
ATOM 711 N N . SER A 1 89 ? -1.663 -7.510 19.131 1.00 96.44 89 SER A N 1
ATOM 712 C CA . SER A 1 89 ? -2.192 -7.701 20.492 1.00 96.44 89 SER A CA 1
ATOM 713 C C . SER A 1 89 ? -1.129 -8.121 21.507 1.00 96.44 89 SER A C 1
ATOM 715 O O . SER A 1 89 ? -1.251 -7.802 22.683 1.00 96.44 89 SER A O 1
ATOM 717 N N . ASP A 1 90 ? -0.073 -8.794 21.049 1.00 96.56 90 ASP A N 1
ATOM 718 C CA . ASP A 1 90 ? 0.925 -9.436 21.910 1.00 96.56 90 ASP A CA 1
ATOM 719 C C . ASP A 1 90 ? 2.186 -8.568 22.067 1.00 96.56 90 ASP A C 1
ATOM 721 O O . ASP A 1 90 ? 3.143 -8.932 22.754 1.00 96.56 90 ASP A O 1
ATOM 725 N N . LEU A 1 91 ? 2.232 -7.420 21.385 1.00 97.00 91 LEU A N 1
ATOM 726 C CA . LEU A 1 91 ? 3.393 -6.542 21.319 1.00 97.00 91 LEU A CA 1
ATOM 727 C C . LEU A 1 91 ? 3.188 -5.297 22.182 1.00 97.00 91 LEU A C 1
ATOM 729 O O . LEU A 1 91 ? 2.153 -4.640 22.133 1.00 97.00 91 LEU A O 1
ATOM 733 N N . LYS A 1 92 ? 4.240 -4.903 22.907 1.00 97.75 92 LYS A N 1
ATOM 734 C CA . LYS A 1 92 ? 4.283 -3.604 23.593 1.00 97.75 92 LYS A CA 1
ATOM 735 C C . LYS A 1 92 ? 4.150 -2.462 22.579 1.00 97.75 92 LYS A C 1
ATOM 737 O O . LYS A 1 92 ? 4.716 -2.535 21.485 1.00 97.75 92 LYS A O 1
ATOM 742 N N . ASN A 1 93 ? 3.522 -1.360 22.990 1.00 96.75 93 ASN A N 1
ATOM 743 C CA . ASN A 1 93 ? 3.391 -0.151 22.165 1.00 96.75 93 ASN A CA 1
ATOM 744 C C . ASN A 1 93 ? 4.745 0.368 21.649 1.00 96.75 93 ASN A C 1
ATOM 746 O O . ASN A 1 93 ? 4.856 0.743 20.484 1.00 96.75 93 ASN A O 1
ATOM 750 N N . SER A 1 94 ? 5.797 0.318 22.472 1.00 97.62 94 SER A N 1
ATOM 751 C CA . SER A 1 94 ? 7.156 0.700 22.062 1.00 97.62 94 SER A CA 1
ATOM 752 C C . SER A 1 94 ? 7.722 -0.209 20.966 1.00 97.62 94 SER A C 1
ATOM 754 O O . SER A 1 94 ? 8.337 0.271 20.014 1.00 97.62 94 SER A O 1
ATOM 756 N N . THR A 1 95 ? 7.469 -1.516 21.045 1.00 97.75 95 THR A N 1
ATOM 757 C CA . THR A 1 95 ? 7.866 -2.478 20.009 1.00 97.75 95 THR A CA 1
ATOM 758 C C . THR A 1 95 ? 7.106 -2.238 18.704 1.00 97.75 95 THR A C 1
ATOM 760 O O . THR A 1 95 ? 7.702 -2.301 17.629 1.00 97.75 95 THR A O 1
ATOM 763 N N . LEU A 1 96 ? 5.809 -1.920 18.780 1.00 96.81 96 LEU A N 1
ATOM 764 C CA . LEU A 1 96 ? 5.006 -1.559 17.608 1.00 96.81 96 LEU A CA 1
ATOM 765 C C . LEU A 1 96 ? 5.528 -0.291 16.930 1.00 96.81 96 LEU A C 1
ATOM 767 O O . LEU A 1 96 ? 5.712 -0.299 15.715 1.00 96.81 96 LEU A O 1
ATOM 771 N N . ALA A 1 97 ? 5.837 0.755 17.701 1.00 96.88 97 ALA A N 1
ATOM 772 C CA . ALA A 1 97 ? 6.430 1.984 17.175 1.00 96.88 97 ALA A CA 1
ATOM 773 C C . ALA A 1 97 ? 7.786 1.717 16.495 1.00 96.88 97 ALA A C 1
ATOM 775 O O . ALA A 1 97 ? 8.034 2.184 15.382 1.00 96.88 97 ALA A O 1
ATOM 776 N N . ALA A 1 98 ? 8.639 0.886 17.103 1.00 97.94 98 ALA A N 1
ATOM 777 C CA . ALA A 1 98 ? 9.916 0.493 16.510 1.00 97.94 98 ALA A CA 1
ATOM 778 C C . ALA A 1 98 ? 9.742 -0.288 15.192 1.00 97.94 98 ALA A C 1
ATOM 780 O O . ALA A 1 98 ? 10.514 -0.097 14.247 1.00 97.94 98 ALA A O 1
ATOM 781 N N . TYR A 1 99 ? 8.732 -1.159 15.099 1.00 97.94 99 TYR A N 1
ATOM 782 C CA . TYR A 1 99 ? 8.414 -1.863 13.858 1.00 97.94 99 TYR A CA 1
ATOM 783 C C . TYR A 1 99 ? 7.805 -0.957 12.791 1.00 97.94 99 TYR A C 1
ATOM 785 O O . TYR A 1 99 ? 8.165 -1.131 11.630 1.00 97.94 99 TYR A O 1
ATOM 793 N N . ALA A 1 100 ? 6.965 0.012 13.156 1.00 95.38 100 ALA A N 1
ATOM 794 C CA . ALA A 1 100 ? 6.442 1.010 12.224 1.00 95.38 100 ALA A CA 1
ATOM 795 C C . ALA A 1 100 ? 7.584 1.829 11.602 1.00 95.38 100 ALA A C 1
ATOM 797 O O . ALA A 1 100 ? 7.759 1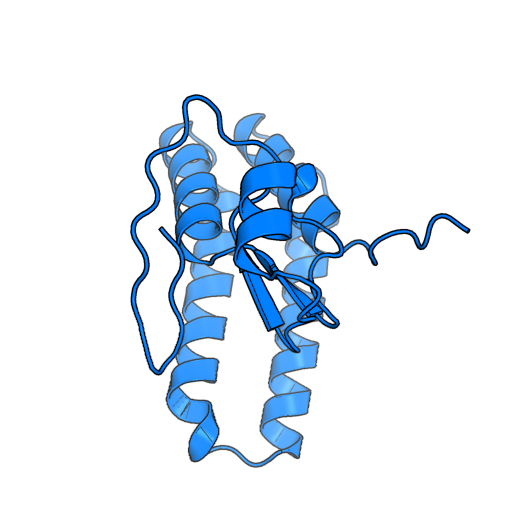.810 10.387 1.00 95.38 100 ALA A O 1
ATOM 798 N N . ALA A 1 101 ? 8.477 2.383 12.428 1.00 96.94 101 ALA A N 1
ATOM 799 C CA . ALA A 1 101 ? 9.638 3.130 11.943 1.00 96.94 101 ALA A CA 1
ATOM 800 C C . ALA A 1 101 ? 10.585 2.260 11.088 1.00 96.94 101 ALA A C 1
ATOM 802 O O . ALA A 1 101 ? 11.206 2.722 10.131 1.00 96.94 101 ALA A O 1
ATOM 803 N N . LYS A 1 102 ? 10.716 0.965 11.412 1.00 97.75 102 LYS A N 1
ATOM 804 C CA . LYS A 1 102 ? 11.467 0.007 10.584 1.00 97.75 102 LYS A CA 1
ATOM 805 C C . LYS A 1 102 ? 10.761 -0.292 9.259 1.00 97.75 102 LYS A C 1
ATOM 807 O O . LYS A 1 102 ? 11.450 -0.575 8.276 1.00 97.75 102 LYS A O 1
ATOM 812 N N . ALA A 1 103 ? 9.430 -0.289 9.240 1.00 95.88 103 ALA A N 1
ATOM 813 C CA . ALA A 1 103 ? 8.650 -0.477 8.030 1.00 95.88 103 ALA A CA 1
ATOM 814 C C . ALA A 1 103 ? 8.884 0.700 7.073 1.00 95.88 103 ALA A C 1
ATOM 816 O O . ALA A 1 103 ? 9.338 0.486 5.953 1.00 95.88 103 ALA A O 1
ATOM 817 N N . GLU A 1 104 ? 8.709 1.923 7.571 1.00 94.94 104 GLU A N 1
ATOM 818 C CA . GLU A 1 104 ? 8.913 3.172 6.828 1.00 94.94 104 GLU A CA 1
ATOM 819 C C . GLU A 1 104 ? 10.317 3.252 6.226 1.00 94.94 104 GLU A C 1
ATOM 821 O O . GLU A 1 104 ? 10.453 3.265 5.007 1.00 94.94 104 GLU A O 1
ATOM 826 N N . ARG A 1 105 ? 11.378 3.123 7.039 1.00 96.94 105 ARG A N 1
ATOM 827 C CA . ARG A 1 105 ? 12.765 3.180 6.531 1.00 96.94 105 ARG A CA 1
ATOM 828 C C . ARG A 1 105 ? 13.060 2.159 5.432 1.00 96.94 105 ARG A C 1
ATOM 830 O O . ARG A 1 105 ? 13.837 2.419 4.515 1.00 96.94 105 ARG A O 1
ATOM 837 N N . ARG A 1 106 ? 12.493 0.954 5.539 1.00 96.62 106 ARG A N 1
ATOM 838 C CA . ARG A 1 106 ? 12.664 -0.082 4.509 1.00 96.62 106 ARG A CA 1
ATOM 839 C C . ARG A 1 106 ? 11.888 0.261 3.247 1.00 96.62 106 ARG A C 1
ATOM 841 O O . ARG A 1 106 ? 12.393 -0.007 2.162 1.00 96.62 106 ARG A O 1
ATOM 848 N N . LEU A 1 107 ? 10.688 0.815 3.384 1.00 95.31 107 LEU A N 1
ATOM 849 C CA . LEU A 1 107 ? 9.897 1.258 2.247 1.00 95.31 107 LEU A CA 1
ATOM 850 C C . LEU A 1 107 ? 10.604 2.400 1.512 1.00 95.31 107 LEU A C 1
ATOM 852 O O . LEU A 1 107 ? 10.782 2.294 0.301 1.00 95.31 107 LEU A O 1
ATOM 856 N N . ASP A 1 108 ? 11.103 3.399 2.243 1.00 95.44 108 ASP A N 1
ATOM 857 C CA . ASP A 1 108 ? 11.873 4.524 1.702 1.00 95.44 108 ASP A CA 1
ATOM 858 C C . ASP A 1 108 ? 13.072 4.041 0.887 1.00 95.44 108 ASP A C 1
ATOM 860 O O . ASP A 1 108 ? 13.267 4.457 -0.254 1.00 95.44 108 ASP A O 1
ATOM 864 N N . ALA A 1 109 ? 13.831 3.078 1.417 1.00 95.44 109 ALA A N 1
ATOM 865 C CA . ALA A 1 109 ? 14.949 2.481 0.694 1.00 95.44 109 ALA A CA 1
ATOM 866 C C . ALA A 1 109 ? 14.511 1.772 -0.605 1.00 95.44 109 ALA A C 1
ATOM 868 O O . ALA A 1 109 ? 15.212 1.847 -1.616 1.00 95.44 109 ALA A O 1
ATOM 869 N N . LEU A 1 110 ? 13.352 1.101 -0.605 1.00 95.38 110 LEU A N 1
ATOM 870 C CA . LEU A 1 110 ? 12.825 0.387 -1.776 1.00 95.38 110 LEU A CA 1
ATOM 871 C C . LEU A 1 110 ? 12.262 1.317 -2.855 1.00 95.38 110 LEU A C 1
ATOM 873 O O . LEU A 1 110 ? 12.238 0.935 -4.028 1.00 95.38 110 LEU A O 1
ATOM 877 N N . VAL A 1 111 ? 11.817 2.519 -2.489 1.00 95.12 111 VAL A N 1
ATOM 878 C CA . VAL A 1 111 ? 11.288 3.513 -3.438 1.00 95.12 111 VAL A CA 1
ATOM 879 C C . VAL A 1 111 ? 12.277 4.638 -3.758 1.00 95.12 111 VAL A C 1
ATOM 881 O O . VAL A 1 111 ? 12.017 5.435 -4.663 1.00 95.12 111 VAL A O 1
ATOM 884 N N . GLY A 1 112 ? 13.408 4.705 -3.052 1.00 94.50 112 GLY A N 1
ATOM 885 C CA . GLY A 1 112 ? 14.396 5.779 -3.170 1.00 94.50 112 GLY A CA 1
ATOM 886 C C . GLY A 1 112 ? 15.098 5.832 -4.526 1.00 94.50 112 GLY A C 1
ATOM 887 O O . GLY A 1 112 ? 15.315 6.917 -5.055 1.00 94.50 112 GLY A O 1
ATOM 888 N N . HIS A 1 113 ? 15.371 4.677 -5.138 1.00 93.44 113 HIS A N 1
ATOM 889 C CA . HIS A 1 113 ? 16.033 4.594 -6.443 1.00 93.44 113 HIS A CA 1
ATOM 890 C C . HIS A 1 113 ? 15.080 4.038 -7.504 1.00 93.44 113 HIS A C 1
ATOM 892 O O . HIS A 1 113 ? 14.432 3.021 -7.240 1.00 93.44 113 HIS A O 1
ATOM 898 N N . PRO A 1 114 ? 14.986 4.654 -8.698 1.00 95.19 114 PRO A N 1
ATOM 899 C CA . PRO A 1 114 ? 14.124 4.156 -9.763 1.00 95.1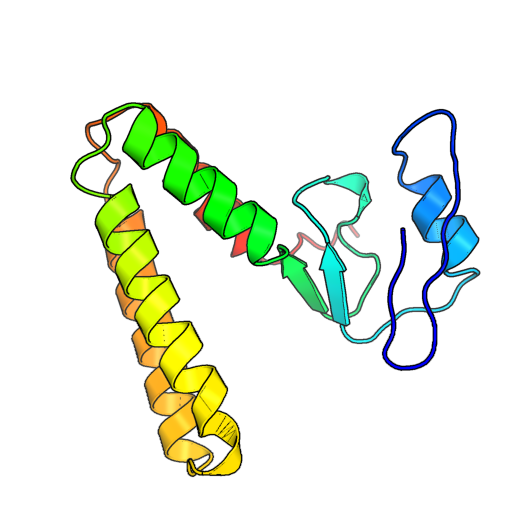9 114 PRO A CA 1
ATOM 900 C C . PRO A 1 114 ? 14.429 2.700 -10.124 1.00 95.19 114 PRO A C 1
ATOM 902 O O . PRO A 1 114 ? 15.579 2.334 -10.357 1.00 95.19 114 PRO A O 1
ATOM 905 N N . ALA A 1 115 ? 13.390 1.871 -10.212 1.00 97.12 115 ALA A N 1
ATOM 906 C CA . ALA A 1 115 ? 13.526 0.499 -10.684 1.00 97.12 115 ALA A CA 1
ATOM 907 C C . ALA A 1 115 ? 14.083 0.455 -12.120 1.00 97.12 115 ALA A C 1
ATOM 909 O O . ALA A 1 115 ? 13.740 1.291 -12.963 1.00 97.12 115 ALA A O 1
ATOM 910 N N . ALA A 1 116 ? 14.879 -0.566 -12.439 1.00 95.88 116 ALA A N 1
ATOM 911 C CA . ALA A 1 116 ? 15.351 -0.798 -13.806 1.00 95.88 116 ALA A CA 1
ATOM 912 C C . ALA A 1 116 ? 14.217 -1.262 -14.742 1.00 95.88 116 ALA A C 1
ATOM 914 O O . ALA A 1 116 ? 14.176 -0.872 -15.911 1.00 95.88 116 ALA A O 1
ATOM 915 N N . HIS A 1 117 ? 13.250 -2.026 -14.225 1.00 97.88 117 HIS A N 1
ATOM 916 C CA . HIS A 1 117 ? 12.113 -2.516 -15.002 1.00 97.88 117 HIS A CA 1
ATOM 917 C C . HIS A 1 117 ? 10.958 -1.488 -15.048 1.00 97.88 117 HIS A C 1
ATOM 919 O O . HIS A 1 117 ? 10.628 -0.893 -14.013 1.00 97.88 117 HIS A O 1
ATOM 925 N N . PRO A 1 118 ? 10.290 -1.268 -16.202 1.00 97.81 118 PRO A N 1
ATOM 926 C CA . PRO A 1 118 ? 9.186 -0.308 -16.316 1.00 97.81 118 PRO A CA 1
ATOM 927 C C . PRO A 1 118 ? 8.028 -0.561 -15.342 1.00 97.81 118 PRO A C 1
ATOM 929 O O . PRO A 1 118 ? 7.523 0.388 -14.737 1.00 97.81 118 PRO A O 1
ATOM 932 N N . ALA A 1 119 ? 7.639 -1.825 -15.144 1.00 98.00 119 ALA A N 1
ATOM 933 C CA . ALA A 1 119 ? 6.560 -2.177 -14.220 1.00 98.00 119 ALA A CA 1
ATOM 934 C C . ALA A 1 119 ? 6.942 -1.898 -12.754 1.00 98.00 119 ALA A C 1
ATOM 936 O O . ALA A 1 119 ? 6.122 -1.387 -11.991 1.00 98.00 119 ALA A O 1
ATOM 937 N N . GLY A 1 120 ? 8.208 -2.119 -12.379 1.00 97.88 120 GLY A N 1
ATOM 938 C CA . GLY A 1 120 ? 8.733 -1.740 -11.066 1.00 97.88 120 GLY A CA 1
ATOM 939 C C . GLY A 1 120 ? 8.715 -0.228 -10.841 1.00 97.88 120 GLY A C 1
ATOM 940 O O . GLY A 1 120 ? 8.337 0.232 -9.764 1.00 97.88 120 GLY A O 1
ATOM 941 N N . ARG A 1 121 ? 9.043 0.574 -11.867 1.00 97.81 121 ARG A N 1
ATOM 942 C CA . ARG A 1 121 ? 8.959 2.045 -11.775 1.00 97.81 121 ARG A CA 1
ATOM 943 C C . ARG A 1 121 ? 7.525 2.516 -11.601 1.00 97.81 121 ARG A C 1
ATOM 945 O O . ARG A 1 121 ? 7.273 3.432 -10.822 1.00 97.81 121 ARG A O 1
ATOM 952 N N . LEU A 1 122 ? 6.587 1.908 -12.328 1.00 97.06 122 LEU A N 1
ATOM 953 C CA . LEU A 1 122 ? 5.1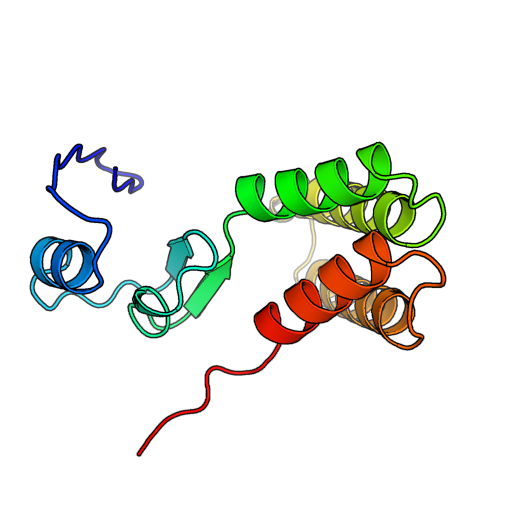67 2.204 -12.174 1.00 97.06 122 LEU A CA 1
ATOM 954 C C . LEU A 1 122 ? 4.702 1.895 -10.747 1.00 97.06 122 LEU A C 1
ATOM 956 O O . LEU A 1 122 ? 4.096 2.762 -10.121 1.00 97.06 122 LEU A O 1
ATOM 960 N N . LEU A 1 123 ? 5.059 0.725 -10.214 1.00 96.75 123 LEU A N 1
ATOM 961 C CA . LEU A 1 123 ? 4.758 0.342 -8.837 1.00 96.75 123 LEU A CA 1
ATOM 962 C C . LEU A 1 123 ? 5.342 1.339 -7.821 1.00 96.75 123 LEU A C 1
ATOM 964 O O . LEU A 1 123 ? 4.633 1.781 -6.923 1.00 96.75 123 LEU A O 1
ATOM 968 N N . GLN A 1 124 ? 6.600 1.767 -7.978 1.00 96.62 124 GLN A N 1
ATOM 969 C CA . GLN A 1 124 ? 7.199 2.781 -7.099 1.00 96.62 124 GLN A CA 1
ATOM 970 C C . GLN A 1 124 ? 6.455 4.117 -7.147 1.00 96.62 124 GLN A C 1
ATOM 972 O O . GLN A 1 124 ? 6.232 4.721 -6.100 1.00 96.62 124 GLN A O 1
ATOM 977 N N . ARG A 1 125 ? 6.055 4.587 -8.338 1.00 95.19 125 ARG A N 1
ATOM 978 C CA . ARG A 1 125 ? 5.255 5.819 -8.464 1.00 95.19 125 ARG A CA 1
ATOM 979 C C . ARG A 1 125 ? 3.927 5.695 -7.727 1.00 95.19 125 ARG A C 1
ATOM 981 O O . ARG A 1 125 ? 3.527 6.623 -7.036 1.00 95.19 125 ARG A O 1
ATOM 988 N N . GLN A 1 126 ? 3.276 4.543 -7.850 1.00 92.38 126 GLN A N 1
ATOM 989 C CA . GLN A 1 126 ? 2.018 4.266 -7.167 1.00 92.38 126 GLN A CA 1
ATOM 990 C C . GLN A 1 126 ? 2.203 4.265 -5.645 1.00 92.38 126 GLN A C 1
ATOM 992 O O . GLN A 1 126 ? 1.461 4.953 -4.958 1.00 92.38 126 GLN A O 1
ATOM 997 N N . ILE A 1 127 ? 3.231 3.584 -5.129 1.00 92.69 127 ILE A N 1
ATOM 998 C CA . ILE A 1 127 ? 3.552 3.563 -3.693 1.00 92.69 127 ILE A CA 1
ATOM 999 C C . ILE A 1 127 ? 3.824 4.971 -3.155 1.00 92.69 127 ILE A C 1
ATOM 1001 O O . ILE A 1 127 ? 3.293 5.339 -2.110 1.00 92.69 127 ILE A O 1
ATOM 1005 N N . LYS A 1 128 ? 4.609 5.780 -3.874 1.00 91.75 128 LYS A N 1
ATOM 1006 C CA . LYS A 1 128 ? 4.885 7.172 -3.483 1.00 91.75 128 LYS A CA 1
ATOM 1007 C C . LYS A 1 128 ? 3.610 8.012 -3.432 1.00 91.75 128 LYS A C 1
ATOM 1009 O O . LYS A 1 128 ? 3.442 8.797 -2.507 1.00 91.75 128 LYS A O 1
ATOM 1014 N N . ALA A 1 129 ? 2.696 7.810 -4.380 1.00 86.94 129 ALA A N 1
ATOM 1015 C CA . ALA A 1 129 ? 1.404 8.489 -4.381 1.00 86.94 129 ALA A CA 1
ATOM 1016 C C . ALA A 1 129 ? 0.499 8.064 -3.208 1.00 86.94 129 ALA A C 1
ATOM 1018 O O . ALA A 1 129 ? -0.357 8.842 -2.808 1.00 86.94 129 ALA A O 1
ATOM 1019 N N . TRP A 1 130 ? 0.680 6.865 -2.641 1.00 81.94 130 TRP A N 1
ATOM 1020 C CA . TRP A 1 130 ? -0.069 6.425 -1.452 1.00 81.94 130 TRP A CA 1
ATOM 1021 C C . TRP A 1 130 ? 0.430 7.063 -0.157 1.00 81.94 130 TRP A C 1
ATOM 1023 O O . TRP A 1 130 ? -0.350 7.226 0.772 1.00 81.94 130 TRP A O 1
ATOM 1033 N N . GLY A 1 131 ? 1.731 7.356 -0.079 1.00 66.62 131 GLY A N 1
ATOM 1034 C CA . GLY A 1 131 ? 2.369 7.928 1.109 1.00 66.62 131 GLY A CA 1
ATOM 1035 C C . GLY A 1 131 ? 2.383 9.456 1.144 1.00 66.62 131 GLY A C 1
ATOM 1036 O O . GLY A 1 131 ? 2.746 10.030 2.167 1.00 66.62 131 GLY A O 1
ATOM 1037 N N . ALA A 1 132 ? 2.013 10.123 0.047 1.00 58.03 132 ALA A N 1
ATOM 1038 C CA . ALA A 1 132 ? 1.876 11.571 0.044 1.00 58.03 132 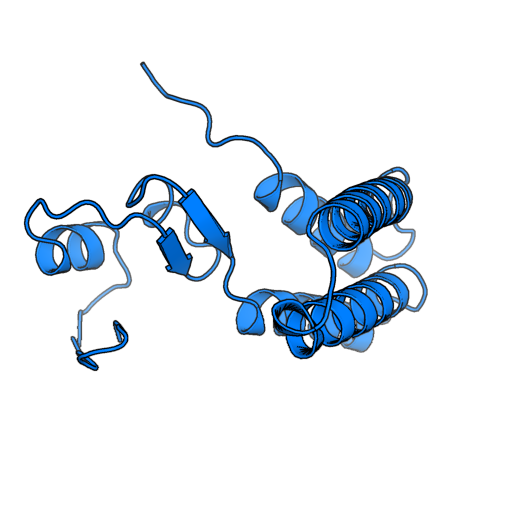ALA A CA 1
ATOM 1039 C C . ALA A 1 132 ? 0.705 11.963 0.964 1.00 58.03 132 ALA A C 1
ATOM 1041 O O . ALA A 1 132 ? -0.383 11.400 0.809 1.00 58.03 132 ALA A O 1
ATOM 1042 N N . PRO A 1 133 ? 0.887 12.905 1.912 1.00 48.22 133 PRO A N 1
ATOM 1043 C CA . PRO A 1 133 ? -0.247 13.461 2.632 1.00 48.22 133 PRO A CA 1
ATOM 1044 C C . PRO A 1 133 ? -1.230 13.999 1.594 1.00 48.22 133 PRO A C 1
ATOM 1046 O O . PRO A 1 133 ? -0.820 14.683 0.654 1.00 48.22 133 PRO A O 1
ATOM 1049 N N . SER A 1 134 ? -2.510 13.650 1.736 1.00 46.88 134 SER A N 1
ATOM 1050 C CA . SER A 1 134 ? -3.578 14.229 0.927 1.00 46.88 134 SER A CA 1
ATOM 1051 C C . SER A 1 134 ? -3.435 15.741 1.013 1.00 46.88 134 SER A C 1
ATOM 1053 O O . SER A 1 134 ? -3.612 16.313 2.089 1.00 46.88 134 SER A O 1
ATOM 1055 N N . SER A 1 135 ? -3.030 16.372 -0.088 1.00 36.12 135 SER A N 1
ATOM 1056 C CA . SER A 1 135 ? -2.931 17.819 -0.180 1.00 36.12 135 SER A CA 1
ATOM 1057 C C . SER A 1 135 ? -4.296 18.386 0.177 1.00 36.12 135 SER A C 1
ATOM 1059 O O . SER A 1 135 ? -5.255 18.197 -0.570 1.00 36.12 135 SER A O 1
ATOM 1061 N N . SER A 1 136 ? -4.380 19.028 1.338 1.00 32.38 136 SER A N 1
ATOM 1062 C CA . SER A 1 136 ? -5.518 19.834 1.742 1.00 32.38 136 SER A CA 1
ATOM 1063 C C . SER A 1 136 ? -5.641 20.973 0.740 1.00 32.38 136 SER A C 1
ATOM 1065 O O . SER A 1 136 ? -4.912 21.962 0.823 1.00 32.38 136 SER A O 1
ATOM 1067 N N . SER A 1 137 ? -6.507 20.806 -0.253 1.00 32.06 137 SER A N 1
ATOM 1068 C CA . SER A 1 137 ? -6.987 21.923 -1.053 1.00 32.06 137 SER A CA 1
ATOM 1069 C C . SER A 1 137 ? -7.827 22.795 -0.123 1.00 32.06 137 SER A C 1
ATOM 1071 O O . SER A 1 137 ? -8.877 22.359 0.346 1.00 32.06 137 SER A O 1
ATOM 1073 N N . SER A 1 138 ? -7.279 23.960 0.231 1.00 32.66 138 SER A N 1
ATOM 1074 C CA . SER A 1 138 ? -8.037 25.080 0.802 1.00 32.66 138 SER A CA 1
ATOM 1075 C C . SER A 1 138 ? -8.987 25.666 -0.234 1.00 32.66 138 SER A C 1
ATOM 1077 O O . SER A 1 138 ? -8.660 25.561 -1.439 1.00 32.66 138 SER A O 1
#

Radius of gyration: 16.99 Å; Cα contacts (8 Å, |Δi|>4): 107; chains: 1; bounding box: 41×36×40 Å

Foldseek 3Di:
DDDDPVDDDDDDDPDDALVVVCVVCVPPAAQEDEDADDPSPPPSHVYYDDHVVNLLVLLVVLVVVPQPDLSVQVVVLVVVVVVCVVCVVVDDPVVVVVVVVVSVVSLCVSLVDAGPDPSSNVSSVVVVVRPDDPPPDD

Solvent-accessible surface area (backbone atoms only — not comparable to full-atom values): 8249 Å² total; per-residue (Å²): 108,49,77,61,99,87,48,76,46,81,69,92,65,101,62,99,47,43,64,60,56,51,60,73,41,67,86,58,68,44,67,66,39,74,36,65,87,55,70,62,66,60,85,59,30,80,34,80,41,72,30,64,70,55,55,51,48,52,36,48,50,15,36,77,73,66,21,83,63,51,24,54,50,51,51,52,50,51,56,50,52,52,59,49,59,78,42,50,91,81,47,54,72,69,56,49,52,54,48,50,57,52,49,52,57,52,49,50,63,65,54,68,56,83,45,92,39,70,50,23,35,52,46,40,53,52,53,52,63,68,70,49,77,80,77,80,79,126